Protein AF-A0A660A847-F1 (afdb_monomer_lite)

pLDDT: mean 93.27, std 10.1, range [50.91, 98.5]

Secondary structure (DSSP, 8-state):
-GGGHHHHHHHHHHHTT--STTT--SSS-HHHHHHHHTTSS---HHHHTT-

Sequence (51 aa):
MEKELGKTLRRLRQGKQVSISSLADEHLSKSQISRFERGESEISCSRLLNL

Radius of gyration: 9.99 Å; chains: 1; bounding box: 20×26×22 Å

Structure (mmCIF, N/CA/C/O backbone):
data_AF-A0A660A847-F1
#
_entry.id   AF-A0A660A847-F1
#
loop_
_atom_site.group_PDB
_atom_site.id
_atom_site.type_symbol
_atom_site.label_atom_id
_atom_site.label_alt_id
_atom_site.label_comp_id
_atom_site.label_asym_id
_atom_site.label_entity_id
_atom_site.label_seq_id
_atom_site.pdbx_PDB_ins_code
_atom_site.Cartn_x
_atom_site.Cartn_y
_atom_site.Cartn_z
_atom_site.occupancy
_atom_site.B_iso_or_equiv
_atom_site.auth_seq_id
_atom_site.auth_comp_id
_atom_site.auth_asym_id
_atom_site.auth_atom_id
_atom_site.pdbx_PDB_model_num
ATOM 1 N N . MET A 1 1 ? 9.431 16.625 -7.060 1.00 50.91 1 MET A N 1
ATOM 2 C CA . MET A 1 1 ? 7.981 16.331 -7.110 1.00 50.91 1 MET A CA 1
ATOM 3 C C . MET A 1 1 ? 7.693 14.844 -6.898 1.00 50.91 1 MET A C 1
ATOM 5 O O . MET A 1 1 ? 6.787 14.538 -6.140 1.00 50.91 1 MET A O 1
ATOM 9 N N . GLU A 1 2 ? 8.487 13.928 -7.466 1.00 52.94 2 GLU A N 1
ATOM 10 C CA . GLU A 1 2 ? 8.244 12.469 -7.400 1.00 52.94 2 GLU A CA 1
ATOM 11 C C . GLU A 1 2 ? 8.233 11.850 -5.986 1.00 52.94 2 GLU A C 1
ATOM 13 O O . GLU A 1 2 ? 7.454 10.939 -5.726 1.00 52.94 2 GLU A O 1
ATOM 18 N N . LYS A 1 3 ? 9.011 12.365 -5.022 1.00 59.97 3 LYS A N 1
ATOM 19 C CA . LYS A 1 3 ? 9.141 11.749 -3.679 1.00 59.97 3 LYS A CA 1
ATOM 20 C C . LYS A 1 3 ? 8.016 12.061 -2.676 1.00 59.97 3 LYS A C 1
ATOM 22 O O . LYS A 1 3 ? 8.083 11.619 -1.530 1.00 59.97 3 LYS A O 1
ATOM 27 N N . GLU A 1 4 ? 6.991 12.816 -3.072 1.00 82.38 4 GLU A N 1
ATOM 28 C CA . GLU A 1 4 ? 6.002 13.370 -2.130 1.00 82.38 4 GLU A CA 1
ATOM 29 C C . GLU A 1 4 ? 4.602 12.738 -2.231 1.00 82.38 4 GLU A C 1
ATOM 31 O O . GLU A 1 4 ? 3.777 12.935 -1.333 1.00 82.38 4 GLU A O 1
ATOM 36 N N . LEU A 1 5 ? 4.327 11.930 -3.267 1.00 93.44 5 LEU A N 1
ATOM 37 C CA . LEU A 1 5 ? 3.023 11.269 -3.423 1.00 93.44 5 LEU A CA 1
ATOM 38 C C . LEU A 1 5 ? 2.750 10.291 -2.276 1.00 93.44 5 LEU A C 1
ATOM 40 O O . LEU A 1 5 ? 1.713 10.385 -1.621 1.00 93.44 5 LEU A O 1
ATOM 44 N N . GLY A 1 6 ? 3.710 9.419 -1.964 1.00 95.50 6 GLY A N 1
ATOM 45 C CA . GLY A 1 6 ? 3.576 8.461 -0.867 1.00 95.50 6 GLY A CA 1
ATOM 46 C C . GLY A 1 6 ? 3.414 9.124 0.503 1.00 95.50 6 GLY A C 1
ATOM 47 O O . GLY A 1 6 ? 2.571 8.709 1.297 1.00 95.50 6 GLY A O 1
ATOM 48 N N . LYS A 1 7 ? 4.144 10.213 0.772 1.00 96.31 7 LYS A N 1
ATOM 49 C CA . LYS A 1 7 ? 3.999 10.973 2.026 1.00 96.31 7 LYS A CA 1
ATOM 50 C C . LYS A 1 7 ? 2.636 11.658 2.129 1.00 96.31 7 LYS A C 1
ATOM 52 O O . LYS A 1 7 ? 2.030 11.676 3.202 1.00 96.31 7 LYS A O 1
ATOM 57 N N . THR A 1 8 ? 2.133 12.191 1.015 1.00 96.31 8 THR A N 1
ATOM 58 C CA . THR A 1 8 ? 0.787 12.775 0.950 1.00 96.31 8 THR A CA 1
ATOM 59 C C . THR A 1 8 ? -0.279 11.710 1.199 1.00 96.31 8 THR A C 1
ATOM 61 O O . THR A 1 8 ? -1.161 11.927 2.033 1.00 96.31 8 THR A O 1
ATOM 64 N N . LEU A 1 9 ? -0.159 10.539 0.561 1.00 96.50 9 LEU A N 1
ATOM 65 C CA . LEU A 1 9 ? -1.060 9.407 0.779 1.00 96.50 9 LEU A CA 1
ATOM 66 C C . LEU A 1 9 ? -1.047 8.959 2.246 1.00 96.50 9 LEU A C 1
ATOM 68 O O . LEU A 1 9 ? -2.112 8.822 2.844 1.00 96.50 9 LEU A O 1
ATOM 72 N N . ARG A 1 10 ? 0.137 8.847 2.865 1.00 97.31 10 ARG A N 1
ATOM 73 C CA . ARG A 1 10 ? 0.280 8.520 4.292 1.00 97.31 10 ARG A CA 1
ATOM 74 C C . ARG A 1 10 ? -0.509 9.476 5.178 1.00 97.31 10 ARG A C 1
ATOM 76 O O . ARG A 1 10 ? -1.241 9.029 6.062 1.00 97.31 10 ARG A O 1
ATOM 83 N N . ARG A 1 11 ? -0.377 10.785 4.937 1.00 97.81 11 ARG A N 1
ATOM 84 C CA . ARG A 1 11 ? -1.099 11.816 5.694 1.00 97.81 11 ARG A CA 1
ATOM 85 C C . ARG A 1 11 ? -2.613 11.654 5.54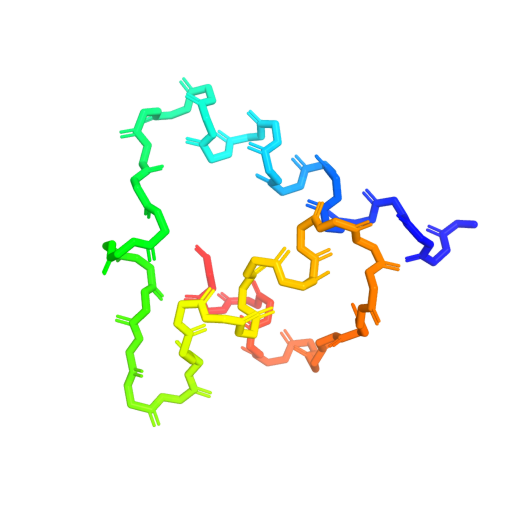6 1.00 97.81 11 ARG A C 1
ATOM 87 O O . ARG A 1 11 ? -3.326 11.700 6.546 1.00 97.81 11 ARG A O 1
ATOM 94 N N . LEU A 1 12 ? -3.102 11.437 4.323 1.00 97.75 12 LEU A N 1
ATOM 95 C CA . LEU A 1 12 ? -4.531 11.238 4.052 1.00 97.75 12 LEU A CA 1
ATOM 96 C C . LEU A 1 12 ? -5.065 9.959 4.706 1.00 97.75 12 LEU A C 1
ATOM 98 O O . LEU A 1 12 ? -6.100 9.999 5.370 1.00 97.75 12 LEU A O 1
ATOM 102 N N . ARG A 1 13 ? -4.340 8.844 4.579 1.00 97.88 13 ARG A N 1
ATOM 103 C CA . ARG A 1 13 ? -4.697 7.552 5.172 1.00 97.88 13 ARG A CA 1
ATOM 104 C C . ARG A 1 13 ? -4.800 7.641 6.695 1.00 97.88 13 ARG A C 1
ATOM 106 O O . ARG A 1 13 ? -5.791 7.195 7.270 1.00 97.88 13 ARG A O 1
ATOM 113 N N . GLN A 1 14 ? -3.800 8.241 7.346 1.00 98.31 14 GLN A N 1
ATOM 114 C CA . GLN A 1 14 ? -3.799 8.449 8.797 1.00 98.31 14 GLN A CA 1
ATOM 115 C C . GLN A 1 14 ? -4.931 9.385 9.238 1.00 98.31 14 GLN A C 1
ATOM 117 O O . GLN A 1 14 ? -5.610 9.084 10.215 1.00 98.31 14 GLN A O 1
ATOM 122 N N . GLY A 1 15 ? -5.187 10.467 8.493 1.00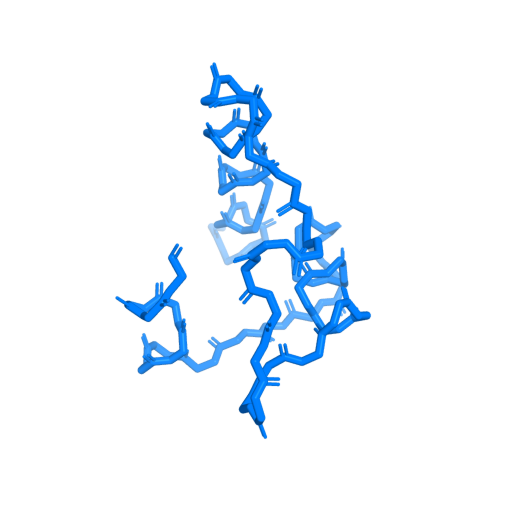 98.50 15 GLY A N 1
ATOM 123 C CA . GLY A 1 15 ? -6.307 11.376 8.763 1.00 98.50 15 GLY A CA 1
ATOM 124 C C . GLY A 1 15 ? -7.679 10.701 8.652 1.00 98.50 15 GLY A C 1
ATOM 125 O O . GLY A 1 15 ? -8.593 11.043 9.395 1.00 98.50 15 GLY A O 1
ATOM 126 N N . LYS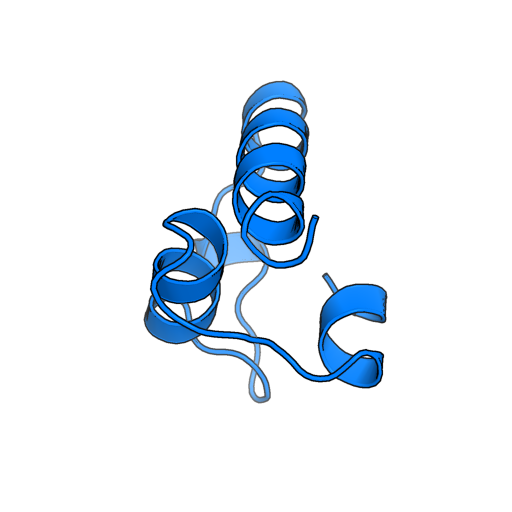 A 1 16 ? -7.809 9.696 7.779 1.00 98.12 16 LYS A N 1
ATOM 127 C CA . LYS A 1 16 ? -9.004 8.847 7.646 1.00 98.12 16 LYS A CA 1
ATOM 128 C C . LYS A 1 16 ? -9.035 7.658 8.618 1.00 98.12 16 LYS A C 1
ATOM 130 O O . LYS A 1 16 ? -9.968 6.869 8.554 1.00 98.12 16 LYS A O 1
ATOM 135 N N . GLN A 1 17 ? -8.033 7.512 9.488 1.00 98.19 17 GLN A N 1
ATOM 136 C CA . GLN A 1 17 ? -7.883 6.384 10.421 1.00 98.19 17 GLN A CA 1
ATOM 137 C C . GLN A 1 17 ? -7.857 5.001 9.739 1.00 98.19 17 GLN A C 1
ATOM 139 O O . GLN A 1 17 ? -8.224 3.989 10.330 1.00 98.19 17 GLN A O 1
ATOM 144 N N . VAL A 1 18 ? -7.380 4.936 8.494 1.00 98.25 18 VAL A N 1
ATOM 145 C CA . VAL A 1 18 ? -7.271 3.683 7.737 1.00 98.25 18 VAL A CA 1
ATOM 146 C C . VAL A 1 18 ? -5.918 3.030 8.024 1.00 98.25 18 VAL A C 1
ATOM 148 O O . VAL A 1 18 ? -4.870 3.681 8.011 1.00 98.25 18 VAL A O 1
ATOM 151 N N . SER A 1 19 ? -5.900 1.728 8.295 1.00 98.19 19 SER A N 1
ATOM 152 C CA . SER A 1 19 ? -4.650 0.995 8.527 1.00 98.19 19 SER A CA 1
ATOM 153 C C . SER A 1 19 ? -3.982 0.601 7.203 1.00 98.19 19 SER A C 1
ATOM 155 O O . SER A 1 19 ? -4.646 0.447 6.185 1.00 98.19 19 SER A O 1
ATOM 157 N N . ILE A 1 20 ? 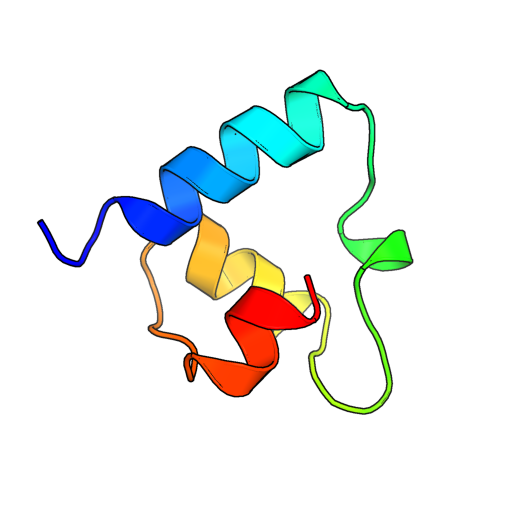-2.666 0.366 7.196 1.00 98.00 20 ILE A N 1
ATOM 158 C CA . ILE A 1 20 ? -2.013 -0.240 6.016 1.00 98.00 20 ILE A CA 1
ATOM 159 C C . ILE A 1 20 ? -2.565 -1.653 5.767 1.00 98.00 20 ILE A C 1
ATOM 161 O O . ILE A 1 20 ? -2.712 -2.070 4.626 1.00 98.00 20 ILE A O 1
ATOM 165 N N . SER A 1 21 ? -2.903 -2.388 6.832 1.00 97.88 21 SER A N 1
ATOM 166 C CA . SER A 1 21 ? -3.449 -3.745 6.724 1.00 97.88 21 SER A CA 1
ATOM 167 C C . SER A 1 21 ? -4.778 -3.802 5.974 1.00 97.88 21 SER A C 1
ATOM 169 O O . SER A 1 21 ? -5.023 -4.800 5.317 1.00 97.88 21 SER A O 1
ATOM 171 N N . SER A 1 22 ? -5.608 -2.761 6.072 1.00 97.44 22 SER A N 1
ATOM 172 C CA . SER A 1 22 ? -6.902 -2.680 5.382 1.00 97.44 22 SER A CA 1
ATOM 173 C C . SER A 1 22 ? -6.793 -2.257 3.916 1.00 97.44 22 SER A C 1
ATOM 175 O O . SER A 1 22 ? -7.778 -2.365 3.203 1.00 97.44 22 SER A O 1
ATOM 177 N N . LEU A 1 23 ? -5.629 -1.763 3.482 1.00 96.81 23 LEU A N 1
ATOM 178 C CA . LEU A 1 23 ? -5.354 -1.408 2.084 1.00 96.81 23 LEU A CA 1
ATOM 179 C C . LEU A 1 23 ? -4.562 -2.488 1.339 1.00 96.81 23 LEU A C 1
ATOM 181 O O . LEU A 1 23 ? -4.397 -2.402 0.130 1.00 96.81 23 LEU A O 1
ATOM 185 N N . ALA A 1 24 ? -3.995 -3.453 2.062 1.00 96.81 24 ALA A N 1
ATOM 186 C CA . ALA A 1 24 ? -3.205 -4.507 1.452 1.00 96.81 24 ALA A CA 1
ATOM 187 C C . ALA A 1 24 ? -4.111 -5.595 0.871 1.00 96.81 24 ALA A C 1
ATOM 189 O O . ALA A 1 24 ? -5.041 -6.048 1.537 1.00 96.81 24 ALA A O 1
ATOM 190 N N . ASP A 1 25 ? -3.774 -6.048 -0.329 1.00 95.44 25 ASP A N 1
ATOM 191 C CA . ASP A 1 25 ? -4.515 -7.043 -1.104 1.00 95.44 25 ASP A CA 1
ATOM 192 C C . ASP A 1 25 ? -3.540 -8.036 -1.783 1.00 95.44 25 ASP A C 1
ATOM 194 O O . ASP A 1 25 ? -2.336 -8.056 -1.491 1.00 95.44 25 ASP A O 1
ATOM 198 N N . GLU A 1 26 ? -4.035 -8.880 -2.694 1.00 95.25 26 GLU A N 1
ATOM 199 C CA . GLU A 1 26 ? -3.238 -9.838 -3.484 1.00 95.25 26 GLU A CA 1
ATOM 200 C C . GLU A 1 26 ? -2.220 -9.180 -4.435 1.00 95.25 26 GLU A C 1
ATOM 202 O O . GLU A 1 26 ? -1.415 -9.839 -5.097 1.00 95.25 26 GLU A O 1
ATOM 207 N N . HIS A 1 27 ? -2.272 -7.863 -4.540 1.00 92.62 27 HIS A N 1
ATOM 208 C CA . HIS A 1 27 ? -1.675 -7.065 -5.588 1.00 92.62 27 HIS A CA 1
ATOM 209 C C . HIS A 1 27 ? -0.677 -6.041 -5.046 1.00 92.62 27 HIS A C 1
ATOM 211 O O . HIS A 1 27 ? 0.236 -5.619 -5.771 1.00 92.62 27 HIS A O 1
ATOM 217 N N . LEU A 1 28 ? -0.833 -5.675 -3.777 1.00 95.19 28 LEU A N 1
ATOM 218 C CA . LEU A 1 28 ? -0.024 -4.721 -3.061 1.00 95.19 28 LEU A CA 1
ATOM 219 C C . LEU A 1 28 ? 0.078 -5.108 -1.580 1.00 95.19 28 LEU A C 1
ATOM 221 O O . LEU A 1 28 ? -0.822 -4.916 -0.766 1.00 95.19 28 LEU A O 1
ATOM 225 N N . SER A 1 29 ? 1.243 -5.628 -1.203 1.00 96.94 29 SER A N 1
ATOM 226 C CA . SER A 1 29 ? 1.518 -6.019 0.178 1.00 96.94 29 SER A CA 1
ATOM 227 C C . SER A 1 29 ? 1.689 -4.813 1.109 1.00 96.94 29 SER A C 1
ATOM 229 O O . SER A 1 29 ? 2.097 -3.719 0.705 1.00 96.94 29 SER A O 1
ATOM 231 N N . LYS A 1 30 ? 1.505 -5.044 2.417 1.00 98.00 30 LYS A N 1
ATOM 232 C CA . LYS A 1 30 ? 1.728 -4.031 3.467 1.00 98.00 30 LYS A CA 1
ATOM 233 C C . LYS A 1 30 ? 3.114 -3.387 3.377 1.00 98.00 30 LYS A C 1
ATOM 235 O O . LYS A 1 30 ? 3.251 -2.186 3.594 1.00 98.00 30 LYS A O 1
ATOM 240 N N . SER A 1 31 ? 4.149 -4.168 3.062 1.00 97.88 31 SER A N 1
ATOM 241 C CA . SER A 1 31 ? 5.527 -3.674 2.967 1.00 97.88 31 SER A CA 1
ATOM 242 C C . SER A 1 31 ? 5.744 -2.792 1.735 1.00 97.88 31 SER A C 1
ATOM 244 O O . SER A 1 31 ? 6.497 -1.823 1.816 1.00 97.88 31 SER A O 1
ATOM 246 N N . GLN A 1 32 ? 5.071 -3.073 0.614 1.00 96.94 32 GLN A N 1
ATOM 247 C CA . GLN A 1 32 ? 5.093 -2.218 -0.578 1.00 96.94 32 GLN A CA 1
ATOM 248 C C . GLN A 1 32 ? 4.412 -0.875 -0.307 1.00 96.94 32 GLN A C 1
ATOM 250 O O . GLN A 1 32 ? 5.029 0.161 -0.545 1.00 96.94 32 GLN A O 1
ATOM 255 N N . ILE A 1 33 ? 3.212 -0.885 0.286 1.00 97.56 33 ILE A N 1
ATOM 256 C CA . ILE A 1 33 ? 2.507 0.342 0.700 1.00 97.56 33 ILE A CA 1
ATOM 257 C C . ILE A 1 33 ? 3.384 1.156 1.652 1.00 97.56 33 ILE A C 1
ATOM 259 O O . ILE A 1 33 ? 3.569 2.356 1.481 1.00 97.56 33 ILE A O 1
ATOM 263 N N . SER A 1 34 ? 3.982 0.490 2.639 1.00 97.88 34 SER A N 1
ATOM 264 C CA . SER A 1 34 ? 4.803 1.144 3.653 1.00 97.88 34 SER A CA 1
ATOM 265 C C . SER A 1 34 ? 6.071 1.788 3.075 1.00 97.88 34 SER A C 1
ATOM 267 O O . SER A 1 34 ? 6.411 2.904 3.462 1.00 97.88 34 SER A O 1
ATOM 269 N N . ARG A 1 35 ? 6.755 1.121 2.132 1.00 97.25 35 ARG A N 1
ATOM 270 C CA . ARG A 1 35 ? 7.912 1.692 1.418 1.00 97.25 35 ARG A CA 1
ATOM 271 C C . ARG A 1 35 ? 7.506 2.879 0.547 1.00 97.25 35 ARG A C 1
ATOM 273 O O . ARG A 1 35 ? 8.165 3.916 0.607 1.00 97.25 35 ARG A O 1
ATOM 280 N N . PHE A 1 36 ? 6.391 2.769 -0.178 1.00 96.31 36 PHE A N 1
ATOM 281 C CA . PHE A 1 36 ? 5.846 3.877 -0.963 1.00 96.31 36 PHE A CA 1
ATOM 282 C C . PHE A 1 36 ? 5.539 5.087 -0.069 1.00 96.31 36 PHE A C 1
ATOM 284 O O . PHE A 1 36 ? 6.024 6.185 -0.327 1.00 96.31 36 PHE A O 1
ATO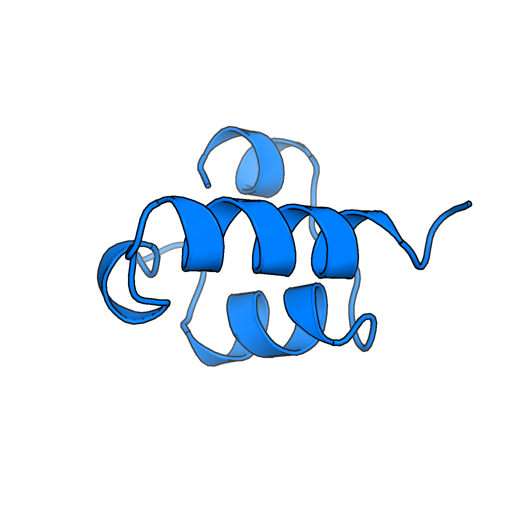M 291 N N . GLU A 1 37 ? 4.842 4.886 1.053 1.00 96.81 37 GLU A N 1
ATOM 292 C CA . GLU A 1 37 ? 4.512 5.948 2.012 1.00 96.81 37 GLU A CA 1
ATOM 293 C C . GLU A 1 37 ? 5.730 6.624 2.665 1.00 96.81 37 GLU A C 1
ATOM 295 O O . GLU A 1 37 ? 5.637 7.770 3.114 1.00 96.81 37 GLU A O 1
ATOM 300 N N . ARG A 1 38 ? 6.874 5.931 2.738 1.00 96.31 38 ARG A N 1
ATOM 301 C CA . ARG A 1 38 ? 8.154 6.493 3.203 1.00 96.31 38 ARG A CA 1
ATOM 302 C C . ARG A 1 38 ? 8.976 7.147 2.086 1.00 96.31 38 ARG A C 1
ATOM 304 O O . ARG A 1 38 ? 10.014 7.733 2.376 1.00 96.31 38 ARG A O 1
ATOM 311 N N . GLY A 1 39 ? 8.510 7.097 0.836 1.00 94.75 39 GLY A N 1
ATOM 312 C CA . GLY A 1 39 ? 9.243 7.600 -0.330 1.00 94.75 39 GLY A CA 1
AT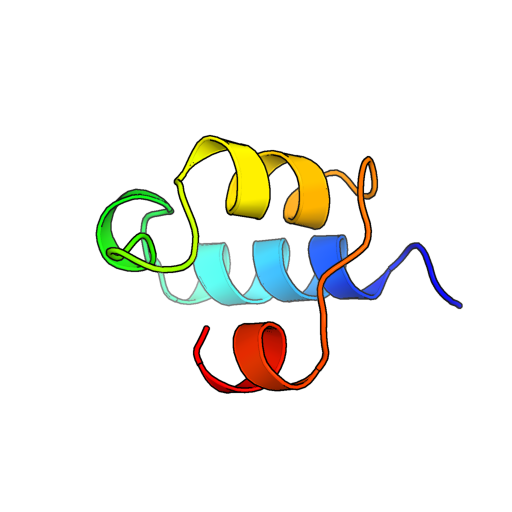OM 313 C C . GLY A 1 39 ? 10.454 6.737 -0.701 1.00 94.75 39 GLY A C 1
ATOM 314 O O . GLY A 1 39 ? 11.392 7.233 -1.321 1.00 94.75 39 GLY A O 1
ATOM 315 N N . GLU A 1 40 ? 10.452 5.467 -0.289 1.00 95.44 40 GLU A N 1
ATOM 316 C CA . GLU A 1 40 ? 11.529 4.493 -0.526 1.00 95.44 40 GLU A CA 1
ATOM 317 C C . GLU A 1 40 ? 11.318 3.679 -1.808 1.00 95.44 40 GLU A C 1
ATOM 319 O O . GLU A 1 40 ? 12.233 3.004 -2.273 1.00 95.44 40 GLU A O 1
ATOM 324 N N . SER A 1 41 ? 10.112 3.712 -2.373 1.00 94.38 41 SER A N 1
ATOM 325 C CA . SER A 1 41 ? 9.788 3.075 -3.646 1.00 94.38 41 SER A CA 1
ATOM 326 C C . SER A 1 41 ? 8.734 3.875 -4.392 1.00 94.38 41 SER A C 1
ATOM 328 O O . SER A 1 41 ? 7.905 4.540 -3.773 1.00 94.38 41 SER A O 1
ATOM 330 N N . GLU A 1 42 ? 8.722 3.751 -5.712 1.00 93.31 42 GLU A N 1
ATOM 331 C CA . GLU A 1 42 ? 7.584 4.157 -6.532 1.00 93.31 42 GLU A CA 1
ATOM 332 C C . GLU A 1 42 ? 6.496 3.077 -6.535 1.00 93.31 42 GLU A C 1
ATOM 334 O O . GLU A 1 42 ? 6.676 1.968 -6.019 1.00 93.31 42 GLU A O 1
ATOM 339 N N . ILE A 1 43 ? 5.351 3.417 -7.116 1.00 93.50 43 ILE A N 1
ATOM 340 C CA . ILE A 1 43 ? 4.235 2.509 -7.342 1.00 93.50 43 ILE A CA 1
ATOM 341 C C . ILE A 1 43 ? 3.632 2.815 -8.715 1.00 93.50 43 ILE A C 1
ATOM 343 O O . ILE A 1 43 ? 3.584 3.968 -9.136 1.00 93.50 43 ILE A O 1
ATOM 347 N N . SER A 1 44 ? 3.165 1.794 -9.430 1.00 94.38 44 SER A N 1
ATOM 348 C CA . SER A 1 44 ? 2.471 1.997 -10.704 1.00 94.38 44 SER A CA 1
ATOM 349 C C . SER A 1 44 ? 1.156 2.762 -10.506 1.00 94.38 44 SER A C 1
ATOM 351 O O . SER A 1 44 ? 0.436 2.492 -9.542 1.00 94.38 44 SER A O 1
ATOM 353 N N . CYS A 1 45 ? 0.772 3.611 -11.464 1.00 93.75 45 CYS A N 1
ATOM 354 C CA . CYS A 1 45 ? -0.476 4.385 -11.406 1.00 93.75 45 CYS A CA 1
ATOM 355 C C . CYS A 1 45 ? -1.729 3.521 -11.183 1.00 93.75 45 CYS A C 1
ATOM 357 O O . CYS A 1 45 ? -2.605 3.909 -10.419 1.00 93.75 45 CYS A O 1
ATOM 359 N N . SER A 1 46 ? -1.802 2.331 -11.789 1.00 94.69 46 SER A N 1
ATOM 360 C CA . SER A 1 46 ? -2.928 1.401 -11.604 1.00 94.69 46 SER A CA 1
ATOM 361 C C . SER A 1 46 ? -3.111 0.970 -10.147 1.00 94.69 46 SER A C 1
ATOM 363 O O . SER A 1 46 ? -4.231 0.857 -9.668 1.00 94.69 46 SER A O 1
ATOM 365 N N . ARG A 1 47 ? -2.006 0.766 -9.427 1.00 93.56 47 ARG A N 1
ATOM 366 C CA . ARG A 1 47 ? -2.011 0.418 -8.003 1.00 93.56 47 ARG A CA 1
ATOM 367 C C . ARG A 1 47 ? -2.298 1.632 -7.127 1.00 93.56 47 ARG A C 1
ATOM 369 O O . ARG A 1 47 ? -2.988 1.482 -6.133 1.00 93.56 47 ARG A O 1
ATOM 376 N N . LEU A 1 48 ? -1.819 2.820 -7.506 1.00 94.00 48 LEU A N 1
ATOM 377 C CA . LEU A 1 48 ? -2.155 4.065 -6.807 1.00 94.00 48 LEU A CA 1
ATOM 378 C C . LEU A 1 48 ? -3.660 4.362 -6.856 1.00 94.00 48 LEU A C 1
ATOM 380 O O . LEU A 1 48 ? -4.209 4.816 -5.865 1.00 94.00 48 LEU A O 1
ATOM 384 N N . LEU A 1 49 ? -4.315 4.104 -7.990 1.00 93.50 49 LEU A N 1
ATOM 385 C CA . LEU A 1 49 ? -5.761 4.302 -8.145 1.00 93.50 49 LEU A CA 1
ATOM 386 C C . LEU A 1 49 ? -6.607 3.253 -7.406 1.00 93.50 49 LEU A C 1
ATOM 388 O O . LEU A 1 49 ? -7.794 3.484 -7.205 1.00 93.50 49 LEU A O 1
ATOM 392 N N . ASN A 1 50 ? -6.012 2.117 -7.030 1.00 90.31 50 ASN A N 1
ATOM 393 C CA . ASN A 1 50 ? -6.671 1.055 -6.266 1.00 90.31 50 ASN A CA 1
ATOM 394 C C . ASN A 1 50 ? -6.477 1.195 -4.739 1.00 90.31 50 ASN A C 1
ATOM 396 O O . ASN A 1 50 ? -7.020 0.395 -3.984 1.00 90.31 50 ASN A O 1
ATOM 400 N N . LEU A 1 51 ? -5.670 2.168 -4.294 1.00 89.25 51 LEU A N 1
ATOM 401 C CA . LEU A 1 51 ? -5.397 2.488 -2.885 1.00 89.25 51 LEU A CA 1
ATOM 402 C C . LEU A 1 51 ? -6.364 3.545 -2.342 1.00 89.25 51 LEU A C 1
ATOM 404 O O . LEU A 1 51 ? -6.722 3.432 -1.147 1.00 89.25 51 LEU A O 1
#

Foldseek 3Di:
DQQCPLCVVVVVCVVVVHDLVNLDDPVAHSVNSVCSNNSNDDDDPVSVVSD

InterPro domains:
  IPR001387 Cro/C1-type, helix-turn-helix domain [cd00093] (6-51)
  IPR010982 Lambda repressor-like, DNA-binding domain superfamily [G3DSA:1.10.260.40] (1-51)
  IPR010982 Lambda repressor-like, DNA-binding domain superfamily [SSF47413] (4-50)
  IPR053163 HTH-type transcriptional regulator Rgg-like [PTHR37038] (1-51)

Organism: Streptococcus pyogenes (NCBI:txid1314)